Protein AF-A0A922NUK1-F1 (afdb_monomer_lite)

Organism: NCBI:txid1051981

Secondary structure (DSSP, 8-state):
-PPP-----------GGGTTGGGTS-GGGPPP-

Radius of gyration: 14.2 Å; chains: 1; 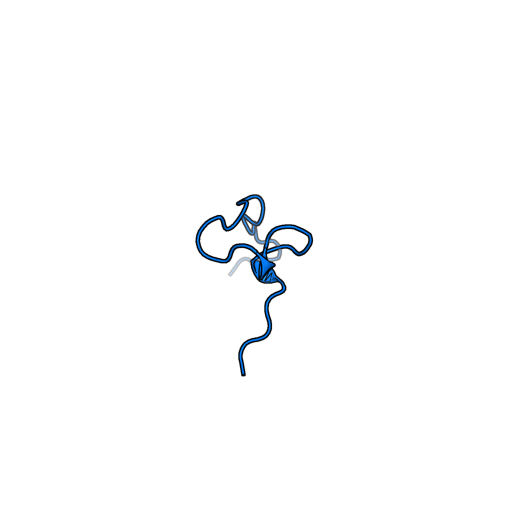bounding box: 31×16×35 Å

Foldseek 3Di:
DDDDDDDDDPQPDQPVVPPPVSVPPGPVPDDDD

pLDDT: mean 92.84, std 4.72, range [74.69, 96.31]

InterPro domains:
  IPR005771 UTP--glucose-1-phosphate uridylyltransferase, bacterial/archaeal-type [PTHR43197] (2-33)
  IPR029044 Nucleotide-diphospho-sugar transferases [G3DSA:3.90.550.10] (1-33)
  IPR029044 Nucleotide-diphospho-sugar transferases [SSF53448] (1-33)

Sequence (33 aa):
MTKVRKAIIPAAGLGTRFLPATKALAKEMLPIV

Structure (mmCIF, N/CA/C/O backbone):
data_AF-A0A922NUK1-F1
#
_entry.id   AF-A0A922NUK1-F1
#
loop_
_atom_site.group_PDB
_atom_site.id
_atom_site.type_symbol
_atom_site.label_atom_id
_atom_site.label_alt_id
_atom_site.label_comp_id
_atom_site.label_asym_id
_atom_site.label_entity_id
_atom_site.label_seq_id
_atom_site.pdbx_PDB_ins_code
_atom_site.Cartn_x
_atom_site.Cartn_y
_atom_site.Cartn_z
_atom_site.occupancy
_atom_site.B_iso_or_equiv
_atom_site.auth_seq_id
_atom_site.auth_comp_id
_atom_site.auth_asym_id
_atom_site.auth_atom_id
_atom_site.pdbx_PDB_model_num
ATOM 1 N N . MET A 1 1 ? -23.568 -8.465 19.940 1.00 74.69 1 MET A N 1
ATOM 2 C CA . MET A 1 1 ? -22.332 -8.457 19.123 1.00 74.69 1 MET A CA 1
ATOM 3 C C . MET A 1 1 ? -22.091 -7.049 18.608 1.00 74.69 1 MET A C 1
ATOM 5 O O . MET A 1 1 ? -22.999 -6.464 18.029 1.00 74.69 1 MET A O 1
ATOM 9 N N . THR A 1 2 ? -20.912 -6.480 18.842 1.00 80.56 2 THR A N 1
ATOM 10 C CA . THR A 1 2 ? -20.531 -5.175 18.289 1.00 80.56 2 THR A CA 1
ATOM 11 C C . THR A 1 2 ? -20.237 -5.320 16.796 1.00 80.56 2 THR A C 1
ATOM 13 O O . THR A 1 2 ? -19.462 -6.174 16.376 1.00 80.56 2 THR A O 1
ATOM 16 N N . LYS A 1 3 ? -20.909 -4.516 15.967 1.00 91.31 3 LYS A N 1
ATOM 17 C CA . LYS A 1 3 ? -20.764 -4.557 14.507 1.00 91.31 3 LYS A CA 1
ATOM 18 C C . LYS A 1 3 ? -19.434 -3.900 14.120 1.00 91.31 3 LYS A C 1
ATOM 20 O O . LYS A 1 3 ? -19.206 -2.742 14.471 1.00 91.31 3 LYS A O 1
ATOM 25 N N . VAL A 1 4 ? -18.564 -4.612 13.404 1.00 92.94 4 VAL A N 1
ATOM 26 C CA . VAL A 1 4 ? -17.316 -4.038 12.873 1.00 92.94 4 VAL A CA 1
ATOM 27 C C . VAL A 1 4 ? -17.672 -3.096 11.723 1.00 92.94 4 VAL A C 1
ATOM 29 O O . VAL A 1 4 ? -18.356 -3.493 10.784 1.00 92.94 4 VAL A O 1
ATOM 32 N N . ARG A 1 5 ? -17.262 -1.826 11.820 1.00 94.88 5 ARG A N 1
ATOM 33 C CA . ARG A 1 5 ? -17.623 -0.765 10.856 1.00 94.88 5 ARG A CA 1
ATOM 34 C C . ARG A 1 5 ? -16.442 -0.197 10.074 1.00 94.88 5 ARG A C 1
ATOM 36 O O . ARG A 1 5 ? -16.651 0.608 9.176 1.00 94.88 5 ARG A O 1
ATOM 43 N N . LYS A 1 6 ? -15.212 -0.544 10.452 1.00 95.38 6 LYS A N 1
ATOM 44 C CA . LYS A 1 6 ? -13.988 0.011 9.869 1.00 95.38 6 LYS A CA 1
ATOM 45 C C . LYS A 1 6 ? -12.947 -1.089 9.725 1.00 95.38 6 LYS A C 1
ATOM 47 O O . LYS A 1 6 ? -12.844 -1.943 10.604 1.00 95.38 6 LYS A O 1
ATOM 52 N N . ALA A 1 7 ? -12.187 -1.025 8.640 1.00 95.81 7 ALA A N 1
ATOM 53 C CA . ALA A 1 7 ? -11.065 -1.904 8.353 1.00 95.81 7 ALA A CA 1
ATOM 54 C C . ALA A 1 7 ? -9.877 -1.070 7.865 1.00 95.81 7 ALA A C 1
ATOM 56 O O . ALA A 1 7 ? -10.062 -0.011 7.264 1.00 95.81 7 ALA A O 1
ATOM 57 N N . ILE A 1 8 ? -8.669 -1.554 8.140 1.00 95.94 8 ILE A N 1
ATOM 58 C CA . ILE A 1 8 ? -7.421 -0.967 7.653 1.00 95.94 8 ILE A CA 1
ATOM 59 C C . ILE A 1 8 ? -6.904 -1.874 6.544 1.00 95.94 8 ILE A C 1
ATOM 61 O O . ILE A 1 8 ? -6.749 -3.074 6.757 1.00 95.94 8 ILE A O 1
A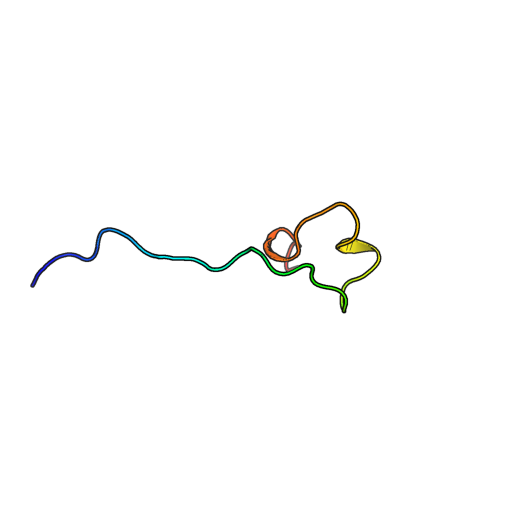TOM 65 N N . ILE A 1 9 ? -6.633 -1.295 5.376 1.00 95.62 9 ILE A N 1
ATOM 66 C CA . ILE A 1 9 ? -6.091 -2.015 4.224 1.00 95.62 9 ILE A CA 1
ATOM 67 C C . ILE A 1 9 ? -4.719 -1.415 3.898 1.00 95.62 9 ILE A C 1
ATOM 69 O O . ILE A 1 9 ? -4.646 -0.259 3.473 1.00 95.62 9 ILE A O 1
ATOM 73 N N . PRO A 1 10 ? -3.617 -2.154 4.104 1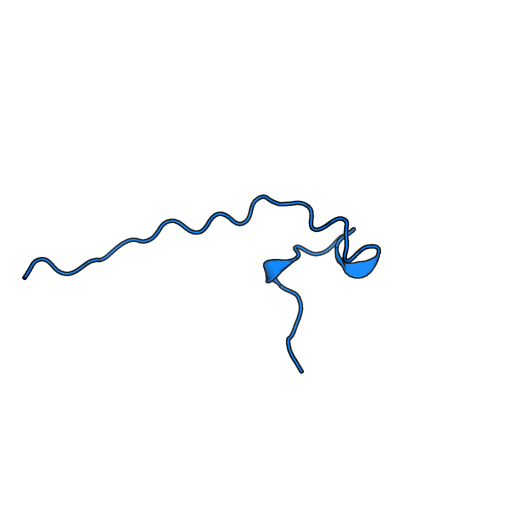.00 93.81 10 PRO A N 1
ATOM 74 C CA . PRO A 1 10 ? -2.291 -1.677 3.742 1.00 93.81 10 PRO A CA 1
ATOM 75 C C . PRO A 1 10 ? -2.091 -1.761 2.221 1.00 93.81 10 PRO A C 1
ATOM 77 O O . PRO A 1 10 ? -1.854 -2.834 1.676 1.00 93.81 10 PRO A O 1
ATOM 80 N N . ALA A 1 11 ? -2.143 -0.616 1.538 1.00 94.69 11 ALA A N 1
ATOM 81 C CA . ALA A 1 11 ? -2.011 -0.520 0.077 1.00 94.69 11 ALA A CA 1
ATOM 82 C C . ALA A 1 11 ? -0.763 0.264 -0.394 1.00 94.69 11 ALA A C 1
ATOM 84 O O . ALA A 1 11 ? -0.662 0.640 -1.556 1.00 94.69 11 ALA A O 1
ATOM 85 N N . ALA A 1 12 ? 0.212 0.508 0.489 1.00 94.81 12 ALA A N 1
ATOM 86 C CA . ALA A 1 12 ? 1.356 1.394 0.219 1.00 94.81 12 ALA A CA 1
ATOM 87 C C . ALA A 1 12 ? 2.574 0.725 -0.466 1.00 94.81 12 ALA A C 1
ATOM 89 O O . ALA A 1 12 ? 3.629 1.340 -0.593 1.00 94.81 12 ALA A O 1
ATOM 90 N N . GLY A 1 13 ? 2.481 -0.545 -0.875 1.00 95.06 13 GLY A N 1
ATOM 91 C CA . GLY A 1 13 ? 3.615 -1.269 -1.471 1.00 95.06 13 GLY A CA 1
ATOM 92 C C . GLY A 1 13 ? 3.789 -1.012 -2.976 1.00 95.06 13 GLY A C 1
ATOM 93 O O . GLY A 1 13 ? 2.818 -1.083 -3.722 1.00 95.06 13 GLY A O 1
ATOM 94 N N . LEU A 1 14 ? 5.035 -0.831 -3.434 1.00 93.88 14 LEU A N 1
ATOM 95 C CA . LEU A 1 14 ? 5.374 -0.452 -4.822 1.00 93.88 14 LEU A CA 1
ATOM 96 C C . LEU A 1 14 ? 5.175 -1.567 -5.873 1.00 93.88 14 LEU A C 1
ATOM 98 O O . LEU A 1 14 ? 5.117 -1.298 -7.065 1.00 93.88 14 LEU A O 1
ATOM 102 N N . GLY A 1 15 ? 5.077 -2.835 -5.463 1.00 94.69 15 GLY A N 1
ATOM 103 C CA 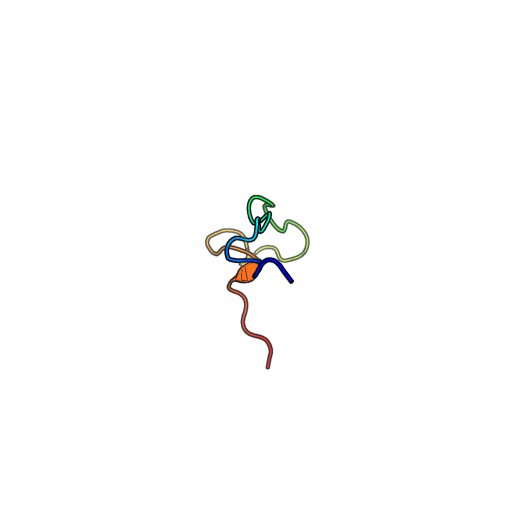. GLY A 1 15 ? 4.799 -3.937 -6.395 1.00 94.69 15 GLY A CA 1
ATOM 104 C C . GLY A 1 15 ? 5.902 -4.190 -7.429 1.00 94.69 15 GLY A C 1
ATOM 105 O O . GLY A 1 15 ? 5.594 -4.474 -8.580 1.00 94.69 15 GLY A O 1
ATOM 106 N N . THR A 1 16 ? 7.176 -4.119 -7.031 1.00 95.94 16 THR A N 1
ATOM 107 C CA . THR A 1 16 ? 8.351 -4.198 -7.929 1.00 95.94 16 THR A CA 1
ATOM 108 C C . THR A 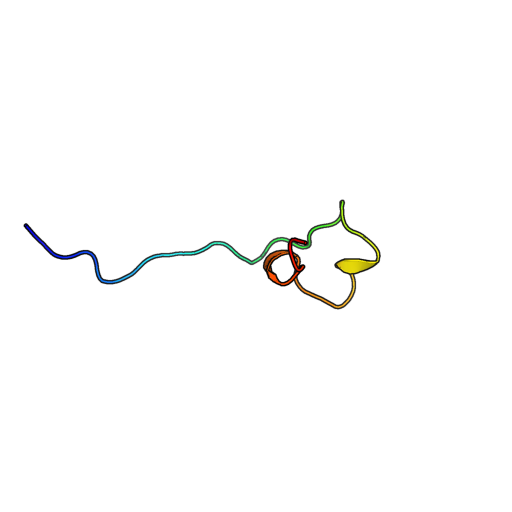1 16 ? 8.438 -5.469 -8.782 1.00 95.94 16 THR A C 1
ATOM 110 O O . THR A 1 16 ? 9.033 -5.445 -9.853 1.00 95.94 16 THR A O 1
ATOM 113 N N . ARG A 1 17 ? 7.809 -6.570 -8.352 1.00 96.31 17 ARG A N 1
ATOM 114 C CA . ARG A 1 17 ? 7.726 -7.829 -9.119 1.00 96.31 17 ARG A CA 1
ATOM 115 C C . ARG A 1 17 ? 6.812 -7.749 -10.345 1.00 96.31 17 ARG A C 1
ATOM 117 O O . ARG A 1 17 ? 6.917 -8.589 -11.224 1.00 96.31 17 ARG A O 1
ATOM 124 N N . PHE A 1 18 ? 5.925 -6.757 -10.386 1.00 94.19 18 PHE A N 1
ATOM 125 C CA . PHE A 1 18 ? 4.966 -6.531 -11.468 1.00 94.19 18 PHE A CA 1
ATOM 126 C C . PHE A 1 18 ? 5.385 -5.363 -12.368 1.00 94.19 18 PHE A C 1
ATOM 128 O O . PHE A 1 18 ? 4.577 -4.833 -13.130 1.00 94.19 18 PHE A O 1
ATOM 135 N N . LEU A 1 19 ? 6.645 -4.928 -12.289 1.00 93.75 19 LEU A N 1
ATOM 136 C CA . LEU A 1 19 ? 7.172 -3.956 -13.237 1.00 93.75 19 LEU A CA 1
ATOM 137 C C . LEU A 1 19 ? 7.226 -4.571 -14.648 1.00 93.75 19 LEU A C 1
ATOM 139 O O . LEU A 1 19 ? 7.521 -5.758 -14.783 1.00 93.75 19 LEU A O 1
ATOM 143 N N . PRO A 1 20 ? 6.948 -3.781 -15.702 1.00 93.50 20 PRO A N 1
ATOM 144 C CA . PRO A 1 20 ? 6.717 -2.333 -15.688 1.00 93.50 20 PRO A CA 1
ATOM 145 C C . PRO A 1 20 ? 5.273 -1.913 -15.367 1.00 93.50 20 PRO A C 1
ATOM 147 O O . PRO A 1 20 ? 5.030 -0.718 -15.212 1.00 93.50 20 PRO A O 1
ATOM 150 N N . ALA A 1 21 ? 4.326 -2.850 -15.254 1.00 94.81 21 ALA A N 1
ATOM 151 C CA . ALA A 1 21 ? 2.903 -2.543 -15.084 1.00 94.81 21 ALA A CA 1
ATOM 152 C C . ALA A 1 21 ? 2.630 -1.684 -13.836 1.00 94.81 21 ALA A C 1
ATOM 154 O O . ALA A 1 21 ? 1.836 -0.748 -13.884 1.00 94.81 21 ALA A O 1
ATOM 155 N N . THR A 1 22 ? 3.362 -1.923 -12.747 1.00 95.38 22 THR A N 1
ATOM 156 C CA . THR A 1 22 ? 3.246 -1.155 -11.497 1.00 95.38 22 THR A CA 1
ATOM 157 C C . THR A 1 22 ? 4.103 0.115 -11.435 1.00 95.38 22 THR A C 1
ATOM 159 O O . THR A 1 22 ? 4.212 0.735 -10.380 1.00 95.38 22 THR A O 1
ATOM 162 N N . LYS A 1 23 ? 4.724 0.547 -12.547 1.00 93.81 23 LYS A N 1
ATOM 163 C CA . LYS A 1 23 ? 5.544 1.774 -12.572 1.00 93.81 23 LYS A CA 1
ATOM 164 C C . LYS A 1 23 ? 4.698 3.041 -12.411 1.00 93.81 23 LYS A C 1
ATOM 166 O O . LYS A 1 23 ? 5.139 3.983 -11.761 1.00 93.81 23 LYS A O 1
ATOM 171 N N . ALA A 1 24 ? 3.523 3.069 -13.040 1.00 94.00 24 ALA A N 1
ATOM 172 C CA . ALA A 1 24 ? 2.612 4.219 -13.046 1.00 94.00 24 ALA A CA 1
ATOM 173 C C . ALA A 1 24 ? 1.230 3.903 -12.447 1.00 94.00 24 ALA A C 1
ATOM 175 O O . ALA A 1 24 ? 0.468 4.819 -12.151 1.00 94.00 24 ALA A O 1
ATOM 176 N N . LEU A 1 25 ? 0.910 2.620 -12.259 1.00 93.94 25 LEU A N 1
ATOM 177 C CA . LEU A 1 25 ? -0.346 2.150 -11.679 1.00 93.94 25 LEU A CA 1
ATOM 178 C C . LEU A 1 25 ? -0.074 1.400 -10.371 1.00 93.94 25 LEU A C 1
ATOM 180 O O . LEU A 1 25 ? 0.920 0.687 -10.247 1.00 93.94 25 LEU A O 1
ATOM 184 N N . ALA A 1 26 ? -0.963 1.544 -9.387 1.00 93.75 26 ALA A N 1
ATOM 185 C CA . ALA A 1 26 ? -0.848 0.821 -8.123 1.00 93.75 26 ALA A CA 1
ATOM 186 C C . ALA A 1 26 ? -1.118 -0.682 -8.312 1.00 93.75 26 ALA A C 1
ATOM 188 O O . ALA A 1 26 ? -2.012 -1.066 -9.065 1.00 93.75 26 ALA A O 1
ATOM 189 N N . LYS A 1 27 ? -0.392 -1.540 -7.579 1.00 93.38 27 LYS A N 1
ATOM 190 C CA . LYS A 1 27 ? -0.505 -3.008 -7.703 1.00 93.38 27 LYS A CA 1
ATOM 191 C C . LYS A 1 27 ? -1.904 -3.561 -7.417 1.00 93.38 27 LYS A C 1
ATOM 193 O O . LYS A 1 27 ? -2.318 -4.508 -8.069 1.00 93.38 27 LYS A O 1
ATOM 198 N N . GLU A 1 28 ? -2.630 -2.945 -6.487 1.00 94.62 28 GLU A N 1
ATOM 199 C CA . GLU A 1 28 ? -3.982 -3.376 -6.096 1.00 94.62 28 GLU A CA 1
ATOM 200 C C . GLU A 1 28 ? -5.049 -3.046 -7.156 1.00 94.62 28 GLU A C 1
ATOM 202 O O . GLU A 1 28 ? -6.186 -3.488 -7.043 1.00 94.62 28 GLU A O 1
ATOM 207 N N . MET A 1 29 ? -4.696 -2.263 -8.183 1.00 95.12 29 MET A N 1
ATOM 208 C CA . MET A 1 29 ? -5.595 -1.872 -9.274 1.00 95.12 29 MET A CA 1
ATOM 209 C C . MET A 1 29 ? -5.454 -2.769 -10.513 1.00 95.12 29 MET A C 1
ATOM 211 O O . MET A 1 29 ? -6.105 -2.510 -11.524 1.00 95.12 29 MET A O 1
ATOM 215 N N . LEU A 1 30 ? -4.584 -3.785 -10.479 1.00 93.38 30 LEU A N 1
ATOM 216 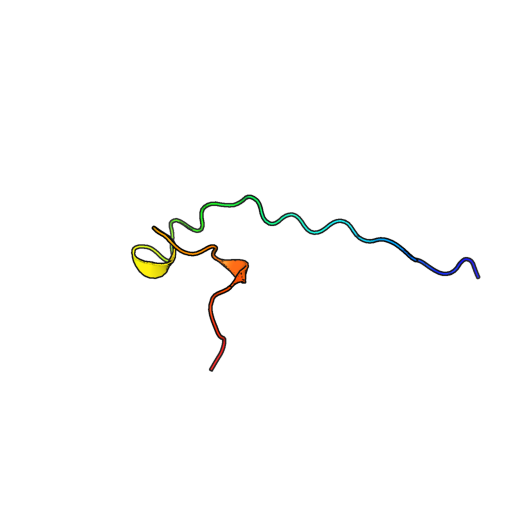C CA . LEU A 1 30 ? -4.411 -4.702 -11.604 1.00 93.38 30 LEU A CA 1
ATOM 217 C C . LEU A 1 30 ? -5.657 -5.594 -11.751 1.00 93.38 30 LEU A C 1
ATOM 219 O O . LEU A 1 30 ? -6.086 -6.194 -10.763 1.00 93.38 30 LEU A O 1
ATOM 223 N N . PRO A 1 31 ? -6.247 -5.699 -12.956 1.00 93.00 31 PRO A N 1
ATOM 224 C CA . PRO A 1 31 ? -7.400 -6.559 -13.166 1.00 93.00 31 PRO A CA 1
ATOM 225 C C . PRO A 1 31 ? -6.991 -8.030 -13.061 1.00 93.00 31 PRO A C 1
ATOM 227 O O . PRO A 1 31 ? -5.926 -8.429 -13.535 1.00 93.00 31 PRO A O 1
ATOM 230 N N . ILE A 1 32 ? -7.869 -8.837 -12.473 1.00 89.62 32 ILE A N 1
ATOM 231 C CA . ILE A 1 32 ? -7.803 -10.296 -12.550 1.00 89.62 32 ILE A CA 1
ATOM 232 C C . ILE A 1 32 ? -8.750 -10.697 -13.681 1.00 89.62 32 ILE A C 1
ATOM 234 O O . ILE A 1 32 ? -9.921 -10.315 -13.649 1.00 89.62 32 ILE A O 1
ATOM 238 N N . VAL A 1 33 ? -8.229 -11.408 -14.681 1.00 81.06 33 VAL A N 1
ATOM 239 C CA . VAL A 1 33 ? -8.999 -11.980 -15.798 1.00 81.06 33 VAL A CA 1
ATOM 240 C C . VAL A 1 33 ? -9.042 -13.488 -15.637 1.00 81.06 33 VAL A C 1
ATOM 242 O O . VAL A 1 33 ? -7.989 -14.051 -15.258 1.00 81.06 33 VAL A O 1
#